Protein AF-A0AAW1ZIF0-F1 (afdb_monomer_lite)

InterPro domains:
  IPR008930 Terpenoid cyclases/protein prenyltransferase alpha-alpha toroid [SSF48239] (12-67)
  IPR011626 Alpha-macroglobulin-like, TED domain [PF07678] (13-68)
  IPR019742 Alpha-2-macroglobulin, conserved site [PS00477] (24-32)
  IPR047565 Alpha-macroglobulin-like, thiol-ester bond-forming region [SM01419] (16-45)

Radius of gyration: 14.51 Å; chains: 1; bounding box: 30×28×48 Å

Foldseek 3Di:
DPPPDDPDADPDDLVVLLVLLDAADDDPVSLCVSLVSLVVSLVVCVVNVCPVVDDPCSNVSSVVRNVD

pLDDT: mean 90.43, std 11.5, range [45.16, 97.75]

Sequence (68 aa):
EAFAHSTAVPLLSPSKVENLIRAPKSCGEQTMFLMSSTAFVVRYIDKTQCWLKLEAGSREKALDFIEQ

Organism: Culter alburnus (NCBI:txid194366)

Secondary structure (DSSP, 8-state):
-----------S-HHHHHTT-----SSHHHHHHHHHHHHHHHHHHHHHT-GGGS-TTHHHHHHHHHH-

Structure (mmCIF, N/CA/C/O backbone):
data_AF-A0AAW1ZIF0-F1
#
_entry.id   AF-A0AAW1ZIF0-F1
#
loop_
_atom_site.group_PDB
_atom_site.id
_atom_site.type_symbol
_atom_site.label_atom_id
_atom_site.label_alt_id
_atom_site.label_comp_id
_atom_site.label_asym_id
_atom_site.label_entity_id
_atom_site.label_seq_id
_atom_site.pdbx_PDB_ins_code
_atom_site.Cartn_x
_atom_site.Cartn_y
_atom_site.Cartn_z
_atom_site.occupancy
_atom_site.B_iso_or_equiv
_atom_site.auth_seq_id
_atom_site.auth_comp_id
_atom_site.auth_asym_id
_atom_site.auth_atom_id
_atom_site.pdbx_PDB_model_num
ATOM 1 N N . GLU A 1 1 ? 17.999 -4.692 -32.138 1.00 45.16 1 GLU A N 1
ATOM 2 C CA . GLU A 1 1 ? 17.249 -3.668 -31.380 1.00 45.16 1 GLU A CA 1
ATOM 3 C C . GLU A 1 1 ? 17.760 -3.668 -29.942 1.00 45.16 1 GLU A C 1
ATOM 5 O O . GLU A 1 1 ? 17.525 -4.632 -29.233 1.00 45.16 1 GLU A O 1
ATOM 10 N N . ALA A 1 2 ? 18.563 -2.680 -29.537 1.00 58.78 2 ALA A N 1
ATOM 11 C CA . ALA A 1 2 ? 19.264 -2.689 -28.238 1.00 58.78 2 ALA A CA 1
ATOM 12 C C . ALA A 1 2 ? 18.783 -1.594 -27.262 1.00 58.78 2 ALA A C 1
ATOM 14 O O . ALA A 1 2 ? 19.391 -1.387 -26.219 1.00 58.78 2 ALA A O 1
ATOM 15 N N . PHE A 1 3 ? 17.688 -0.897 -27.583 1.00 59.56 3 PHE A N 1
ATOM 16 C CA . PHE A 1 3 ? 17.211 0.274 -26.833 1.00 59.56 3 PHE A CA 1
ATOM 17 C C . PHE A 1 3 ? 15.908 0.041 -26.043 1.00 59.56 3 PHE A C 1
ATOM 19 O O . PHE A 1 3 ? 15.308 0.998 -25.567 1.00 59.56 3 PHE A O 1
ATOM 26 N N . ALA A 1 4 ? 15.449 -1.207 -25.887 1.00 64.69 4 ALA A N 1
ATOM 27 C CA . ALA A 1 4 ? 14.127 -1.493 -25.311 1.00 64.69 4 ALA A CA 1
ATOM 28 C C . ALA A 1 4 ? 14.108 -1.775 -23.794 1.00 64.69 4 ALA A C 1
ATOM 30 O O . ALA A 1 4 ? 13.033 -1.794 -23.197 1.00 64.69 4 ALA A O 1
ATOM 31 N N . HIS A 1 5 ? 15.257 -1.977 -23.142 1.00 61.62 5 HIS A N 1
ATOM 32 C CA . HIS A 1 5 ? 15.286 -2.219 -21.699 1.00 61.62 5 HIS A CA 1
ATOM 33 C C . HIS A 1 5 ? 15.549 -0.923 -20.937 1.00 61.62 5 HIS A C 1
ATOM 35 O O . HIS A 1 5 ? 16.670 -0.426 -20.884 1.00 61.62 5 HIS A O 1
ATOM 41 N N . SER A 1 6 ? 14.497 -0.388 -20.316 1.00 66.00 6 SER A N 1
ATOM 42 C CA . SER A 1 6 ? 14.652 0.607 -19.259 1.00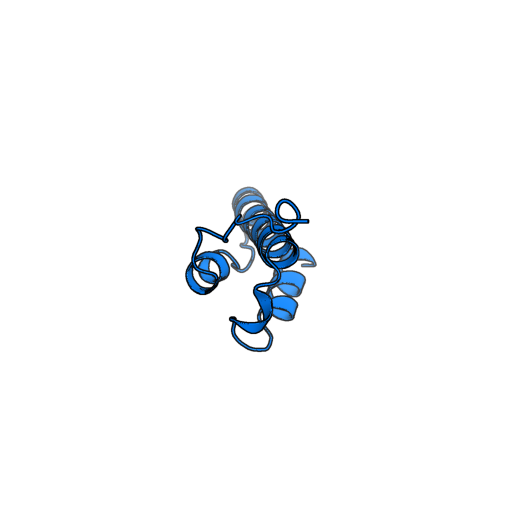 66.00 6 SER A CA 1
ATOM 43 C C . SER A 1 6 ? 15.409 -0.037 -18.094 1.00 66.00 6 SER A C 1
ATOM 45 O O . SER A 1 6 ? 14.876 -0.908 -17.411 1.00 66.00 6 SER A O 1
ATOM 47 N N . THR A 1 7 ? 16.653 0.386 -17.860 1.00 70.44 7 THR A N 1
ATOM 48 C CA . THR A 1 7 ? 17.499 -0.056 -16.731 1.00 70.44 7 THR A CA 1
ATOM 49 C C . THR A 1 7 ? 17.053 0.553 -15.393 1.00 70.44 7 THR A C 1
ATOM 51 O O . THR A 1 7 ? 17.775 0.488 -14.400 1.00 70.44 7 THR A O 1
ATOM 54 N N . ALA A 1 8 ? 15.885 1.199 -15.340 1.00 73.31 8 ALA A N 1
ATOM 55 C CA . ALA A 1 8 ? 15.382 1.811 -14.121 1.00 73.31 8 ALA A CA 1
ATOM 56 C C . ALA A 1 8 ? 15.076 0.726 -13.080 1.00 73.31 8 ALA A C 1
ATOM 58 O O . ALA A 1 8 ? 14.106 -0.024 -13.195 1.00 73.31 8 ALA A O 1
ATOM 59 N N . VAL A 1 9 ? 15.916 0.658 -12.050 1.00 78.19 9 VAL A N 1
ATOM 60 C CA . VAL A 1 9 ? 15.734 -0.234 -10.905 1.00 78.19 9 VAL A CA 1
ATOM 61 C C . VAL A 1 9 ? 15.138 0.541 -9.724 1.00 78.19 9 VAL A C 1
ATOM 63 O O . VAL A 1 9 ? 15.514 1.695 -9.497 1.00 78.19 9 VAL A O 1
ATOM 66 N N . PRO A 1 10 ? 14.220 -0.055 -8.943 1.00 82.00 10 PRO A N 1
ATOM 67 C CA . PRO A 1 10 ? 13.742 0.555 -7.708 1.00 82.00 10 PRO A CA 1
ATOM 68 C C . PRO A 1 10 ? 14.908 0.767 -6.733 1.00 82.00 10 PRO A C 1
ATOM 70 O O . PRO A 1 10 ? 15.566 -0.191 -6.334 1.00 82.00 10 PRO A O 1
ATOM 73 N N . LEU A 1 11 ? 15.163 2.020 -6.344 1.00 88.62 11 LEU A N 1
ATOM 74 C CA . LEU A 1 11 ? 16.232 2.362 -5.393 1.00 88.62 11 LEU A CA 1
ATOM 75 C C . LEU A 1 11 ? 15.829 2.124 -3.931 1.00 88.62 11 LEU A C 1
ATOM 77 O O . LEU A 1 11 ? 16.690 1.985 -3.063 1.00 88.62 11 LEU A O 1
ATOM 81 N N . LEU A 1 12 ? 14.525 2.103 -3.640 1.00 91.81 12 LEU A N 1
ATOM 82 C CA . LEU A 1 12 ? 14.023 1.888 -2.288 1.00 91.81 12 LEU A CA 1
ATOM 83 C C . LEU A 1 12 ? 13.858 0.393 -2.022 1.00 91.81 12 LEU A C 1
ATOM 85 O O . LEU A 1 12 ? 13.345 -0.357 -2.850 1.00 91.81 12 LEU A O 1
ATOM 89 N N . SER A 1 13 ? 14.270 -0.030 -0.830 1.00 92.69 13 SER A N 1
ATOM 90 C CA . SER A 1 13 ? 14.052 -1.395 -0.356 1.00 92.69 13 SER A CA 1
ATOM 91 C C . SER A 1 13 ? 12.553 -1.626 -0.105 1.00 92.69 13 SER A C 1
ATOM 93 O O . SER A 1 13 ? 11.973 -0.879 0.687 1.00 92.69 13 SER A O 1
ATOM 95 N N . PRO A 1 14 ? 11.933 -2.659 -0.710 1.00 92.44 14 PRO A N 1
ATOM 96 C CA . PRO A 1 14 ? 10.513 -2.950 -0.518 1.00 92.44 14 PRO A CA 1
ATOM 97 C C . PRO A 1 14 ? 10.123 -3.112 0.956 1.00 92.44 14 PRO A C 1
ATOM 99 O O . PRO A 1 14 ? 9.167 -2.486 1.396 1.00 92.44 14 PRO A O 1
ATOM 102 N N . SER A 1 15 ? 10.912 -3.846 1.746 1.00 93.69 15 SER A N 1
ATOM 103 C CA . SER A 1 15 ? 10.644 -4.053 3.177 1.00 93.69 15 SER A CA 1
ATOM 104 C C . SER A 1 15 ? 10.774 -2.773 4.008 1.00 93.69 15 SER A C 1
ATOM 106 O O . SER A 1 15 ? 10.058 -2.573 4.984 1.00 93.69 15 SER A O 1
ATOM 108 N N . LYS A 1 16 ? 11.657 -1.841 3.619 1.00 95.00 16 LYS A N 1
ATOM 109 C CA . LYS A 1 16 ? 11.722 -0.522 4.276 1.00 95.00 16 LYS A CA 1
ATOM 110 C C . LYS A 1 16 ? 10.516 0.347 3.935 1.00 95.00 16 LYS A C 1
ATOM 112 O O . LYS A 1 16 ? 10.066 1.103 4.790 1.00 95.00 16 LYS A O 1
ATOM 117 N N . VAL A 1 17 ? 10.023 0.250 2.703 1.00 95.44 17 VAL A N 1
ATOM 118 C CA . VAL A 1 17 ? 8.821 0.958 2.247 1.00 95.44 17 VAL A CA 1
ATOM 119 C C . VAL A 1 17 ? 7.572 0.398 2.936 1.00 95.44 17 VAL A C 1
ATOM 121 O O . VAL A 1 17 ? 6.717 1.169 3.353 1.00 95.44 17 VAL A O 1
ATOM 124 N N . GLU A 1 18 ? 7.501 -0.914 3.150 1.00 95.62 18 GLU A N 1
ATOM 125 C CA . GLU A 1 18 ? 6.417 -1.576 3.885 1.00 95.62 18 GLU A CA 1
ATOM 126 C C . GLU A 1 18 ? 6.252 -1.049 5.322 1.00 95.62 18 GLU A C 1
ATOM 128 O O . GLU A 1 18 ? 5.129 -0.864 5.778 1.00 95.62 18 GLU A O 1
ATOM 133 N N . ASN A 1 19 ? 7.338 -0.667 6.007 1.00 95.94 19 ASN A N 1
ATOM 134 C CA . ASN A 1 19 ? 7.283 -0.063 7.354 1.00 95.94 19 ASN A CA 1
ATOM 135 C C . ASN A 1 19 ? 6.543 1.293 7.424 1.00 95.94 19 ASN A C 1
ATOM 137 O O . ASN A 1 19 ? 6.339 1.857 8.512 1.00 95.94 19 ASN A O 1
ATOM 141 N N . LEU A 1 20 ? 6.204 1.872 6.271 1.00 96.69 20 LEU A N 1
ATOM 142 C CA . LEU A 1 20 ? 5.404 3.089 6.160 1.00 96.69 20 LEU A CA 1
ATOM 143 C C . LEU A 1 20 ? 3.897 2.796 6.063 1.00 96.69 20 LEU A C 1
ATOM 145 O O . LEU A 1 20 ? 3.113 3.732 6.207 1.00 96.69 20 LEU A O 1
ATOM 149 N N . ILE A 1 21 ? 3.496 1.531 5.886 1.00 96.81 21 ILE A N 1
ATOM 150 C CA . ILE A 1 21 ? 2.109 1.067 6.020 1.00 96.81 21 ILE A CA 1
ATOM 151 C C . ILE A 1 21 ? 1.785 1.021 7.513 1.00 96.81 21 ILE A C 1
ATOM 153 O O . ILE A 1 21 ? 2.245 0.143 8.249 1.00 96.81 21 ILE A O 1
ATOM 157 N N . ARG A 1 22 ? 1.026 2.009 7.987 1.00 96.75 22 ARG A N 1
ATOM 158 C CA . ARG A 1 22 ? 0.747 2.200 9.415 1.00 96.75 22 ARG A CA 1
ATOM 159 C C . ARG A 1 22 ? -0.729 2.465 9.634 1.00 96.75 22 ARG A C 1
ATOM 161 O O . ARG A 1 22 ? -1.349 3.175 8.851 1.00 96.75 22 ARG A O 1
ATOM 16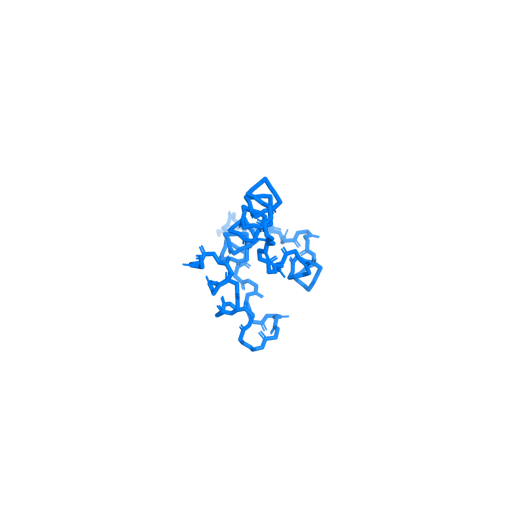8 N N . ALA A 1 23 ? -1.248 1.929 10.734 1.00 96.75 23 ALA A N 1
ATOM 169 C CA . ALA A 1 23 ? -2.640 2.113 11.105 1.00 96.75 23 ALA A CA 1
ATOM 170 C C . ALA A 1 23 ? -2.958 3.605 11.327 1.00 96.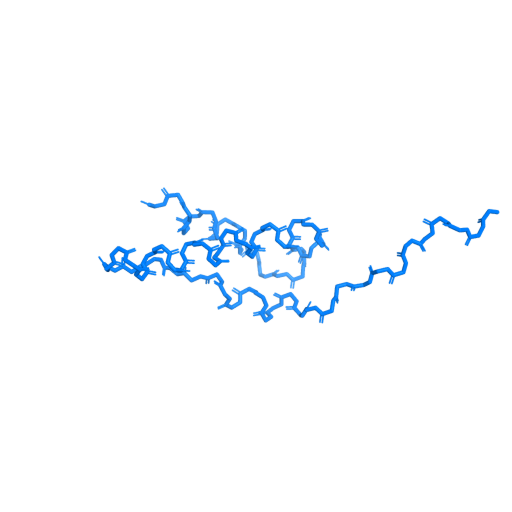75 23 ALA A C 1
ATOM 172 O O . ALA A 1 23 ? -2.106 4.328 11.866 1.00 96.75 23 ALA A O 1
ATOM 173 N N . PRO A 1 24 ? -4.166 4.063 10.956 1.00 95.06 24 PRO A N 1
ATOM 174 C CA . PRO A 1 24 ? -4.645 5.392 11.311 1.00 95.06 24 PRO A CA 1
ATOM 175 C C . PRO A 1 24 ? -4.713 5.579 12.836 1.00 95.06 24 PRO A C 1
ATOM 177 O O . PRO A 1 24 ? -4.649 4.628 13.619 1.00 95.06 24 PRO A O 1
ATOM 180 N N . LYS A 1 25 ? -4.798 6.838 13.275 1.00 94.38 25 LYS A N 1
ATOM 181 C CA . LYS A 1 25 ? -4.828 7.216 14.697 1.00 94.38 25 LYS A CA 1
ATOM 182 C C . LYS A 1 25 ? -6.157 7.885 15.060 1.00 94.38 25 LYS A C 1
ATOM 184 O O . LYS A 1 25 ? -7.085 7.929 14.266 1.00 94.38 25 LYS A O 1
ATOM 189 N N . SER A 1 26 ? -6.272 8.375 16.293 1.00 89.44 26 SER A N 1
ATOM 190 C CA . SER A 1 26 ? -7.493 9.020 16.791 1.00 89.44 26 SER A CA 1
ATOM 191 C C . SER A 1 26 ? -7.643 10.486 16.367 1.00 89.44 26 SER A C 1
ATOM 193 O O . SER A 1 26 ? -8.760 10.977 16.247 1.00 89.44 26 SER A O 1
ATOM 195 N N . CYS A 1 27 ? -6.538 11.210 16.158 1.00 95.94 27 CYS A N 1
ATOM 196 C CA . CYS A 1 27 ? -6.569 12.614 15.745 1.00 95.94 27 CYS A CA 1
ATOM 197 C C . CYS A 1 27 ? -6.599 12.725 14.217 1.00 95.94 27 CYS A C 1
ATOM 199 O O . CYS A 1 27 ? -5.719 12.176 13.559 1.00 95.94 27 CYS A O 1
ATOM 201 N N . GLY A 1 28 ? -7.543 13.497 13.666 1.00 95.00 28 GLY A N 1
ATOM 202 C CA . GLY A 1 28 ? -7.741 13.628 12.216 1.00 95.00 28 GLY A CA 1
ATOM 203 C C . GLY A 1 28 ? -6.487 14.029 11.431 1.00 95.00 28 GLY A C 1
ATOM 204 O O . GLY A 1 28 ? -6.223 13.455 10.379 1.00 95.00 28 GLY A O 1
ATOM 205 N N . GLU A 1 29 ? -5.663 14.941 11.957 1.00 96.88 29 GLU A N 1
ATOM 206 C CA . GLU A 1 29 ? -4.394 15.324 11.315 1.00 96.88 29 GLU A CA 1
ATOM 207 C C . GLU A 1 29 ? -3.423 14.137 11.227 1.00 96.88 29 GLU A C 1
ATOM 209 O O . GLU A 1 29 ? -2.837 13.865 10.179 1.00 96.88 29 GLU A O 1
ATOM 214 N N . GLN A 1 30 ? -3.300 13.376 12.316 1.00 95.81 30 GLN A N 1
ATOM 215 C CA . GLN A 1 30 ? -2.432 12.200 12.365 1.00 95.81 30 GLN A CA 1
ATOM 216 C C . GLN A 1 30 ? -2.965 11.076 11.476 1.00 95.81 30 GLN A C 1
ATOM 218 O O . GLN A 1 30 ? -2.184 10.382 10.828 1.00 95.81 30 GLN A O 1
ATOM 223 N N . THR A 1 31 ? -4.284 10.911 11.426 1.00 96.31 31 THR A N 1
ATOM 224 C CA . THR A 1 31 ? -4.963 9.965 10.539 1.00 96.31 31 THR A CA 1
ATOM 225 C C . THR A 1 31 ? -4.666 10.286 9.087 1.00 96.31 31 THR A C 1
ATOM 227 O O . THR A 1 31 ? -4.131 9.433 8.383 1.00 96.31 31 THR A O 1
ATOM 230 N N . MET A 1 32 ? -4.876 11.535 8.664 1.00 96.56 32 MET A N 1
ATOM 231 C CA . MET A 1 32 ? -4.558 11.963 7.303 1.00 96.56 32 MET A CA 1
ATOM 232 C C . MET A 1 32 ? -3.078 11.776 6.969 1.00 96.56 32 MET A C 1
ATOM 234 O O . MET A 1 32 ? -2.754 11.294 5.882 1.00 96.56 32 MET A O 1
ATOM 238 N N . PHE A 1 33 ? -2.171 12.091 7.897 1.00 96.62 33 PHE A N 1
ATOM 239 C CA . PHE A 1 33 ? -0.736 11.878 7.707 1.00 96.62 33 PHE A CA 1
ATOM 240 C C . PHE A 1 33 ? -0.388 10.397 7.463 1.00 96.62 33 PHE A C 1
ATOM 242 O O . PHE A 1 33 ? 0.372 10.075 6.550 1.00 96.62 33 PHE A O 1
ATOM 249 N N . LEU A 1 34 ? -0.963 9.476 8.241 1.00 97.38 34 LEU A N 1
ATOM 250 C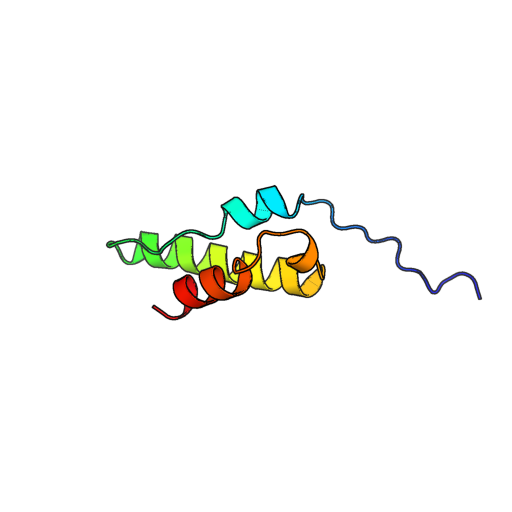 CA . LEU A 1 34 ? -0.651 8.044 8.149 1.00 97.38 34 LEU A CA 1
ATOM 251 C C . LEU A 1 34 ? -1.351 7.361 6.966 1.00 97.38 34 LEU A C 1
ATOM 253 O O . LEU A 1 34 ? -0.720 6.568 6.261 1.00 97.38 34 LEU A O 1
ATOM 257 N N . MET A 1 35 ? -2.611 7.707 6.697 1.00 96.94 35 MET A N 1
ATOM 258 C CA . MET A 1 35 ? -3.363 7.172 5.558 1.00 96.94 35 MET A CA 1
ATOM 259 C C . MET A 1 35 ? -2.770 7.643 4.230 1.00 96.94 35 MET A C 1
ATOM 261 O O . MET A 1 35 ? -2.573 6.832 3.328 1.00 96.94 35 MET A O 1
ATOM 265 N N . SER A 1 36 ? -2.408 8.927 4.111 1.00 96.75 36 SER A N 1
ATOM 266 C CA . SER A 1 36 ? -1.788 9.452 2.884 1.00 96.75 36 SER A CA 1
ATOM 267 C C . SER A 1 36 ? -0.430 8.805 2.598 1.00 96.75 36 SER A C 1
ATOM 269 O O . SER A 1 36 ? -0.165 8.415 1.459 1.00 96.75 36 SER A O 1
ATOM 271 N N . SER A 1 37 ? 0.399 8.610 3.629 1.00 97.19 37 SER A N 1
ATOM 272 C CA . SER A 1 37 ? 1.649 7.850 3.523 1.00 97.19 37 SER A CA 1
ATOM 273 C C . SER A 1 37 ? 1.393 6.416 3.045 1.00 97.19 37 SER A C 1
ATOM 275 O O . SER A 1 37 ? 2.046 5.950 2.110 1.00 97.19 37 SER A O 1
ATOM 277 N N . THR A 1 38 ? 0.412 5.728 3.633 1.00 97.75 38 THR A N 1
ATOM 278 C CA . THR A 1 38 ? 0.059 4.348 3.264 1.00 97.75 38 THR A CA 1
ATOM 279 C C . THR A 1 38 ? -0.448 4.257 1.819 1.00 97.75 38 THR A C 1
ATOM 281 O O . THR A 1 38 ? 0.021 3.414 1.054 1.00 97.75 38 THR A O 1
ATOM 284 N N . ALA A 1 39 ? -1.309 5.181 1.384 1.00 97.62 39 ALA A N 1
ATOM 285 C CA . ALA A 1 39 ? -1.786 5.252 0.001 1.00 97.62 39 ALA A CA 1
ATOM 286 C C . ALA A 1 39 ? -0.647 5.498 -1.005 1.00 97.62 39 ALA A C 1
ATOM 288 O O . ALA A 1 39 ? -0.614 4.902 -2.087 1.00 97.62 39 ALA A O 1
ATOM 289 N N . PHE A 1 40 ? 0.327 6.339 -0.646 1.00 97.00 40 PHE A N 1
ATOM 290 C CA . PHE A 1 40 ? 1.508 6.564 -1.477 1.00 97.00 40 PHE A CA 1
ATOM 291 C C . PHE A 1 40 ? 2.379 5.306 -1.596 1.00 97.00 40 PHE A C 1
ATOM 293 O O . PHE A 1 40 ? 2.856 4.988 -2.687 1.00 97.00 40 PHE A O 1
ATOM 300 N N . VAL A 1 41 ? 2.548 4.565 -0.499 1.00 96.69 41 VAL A N 1
ATOM 301 C CA . VAL A 1 41 ? 3.289 3.298 -0.471 1.00 96.69 41 VAL A CA 1
ATOM 302 C C . VAL A 1 41 ? 2.647 2.257 -1.384 1.00 96.69 41 VAL A C 1
ATOM 304 O O . VAL A 1 41 ? 3.350 1.679 -2.213 1.00 96.69 41 VAL A O 1
ATOM 307 N N . VAL A 1 42 ? 1.326 2.067 -1.300 1.00 96.88 42 VAL A N 1
ATOM 308 C CA . VAL A 1 42 ? 0.582 1.153 -2.186 1.00 96.88 42 VAL A CA 1
ATOM 309 C C . VAL A 1 42 ? 0.844 1.510 -3.648 1.00 96.88 42 VAL A C 1
ATOM 311 O O . VAL A 1 42 ? 1.287 0.665 -4.426 1.00 96.88 42 VAL A O 1
ATOM 314 N N . ARG A 1 43 ? 0.699 2.793 -4.005 1.00 96.19 43 ARG A N 1
ATOM 315 C CA . ARG A 1 43 ? 0.967 3.279 -5.365 1.00 96.19 43 ARG A CA 1
ATOM 316 C C . ARG A 1 43 ? 2.414 3.030 -5.8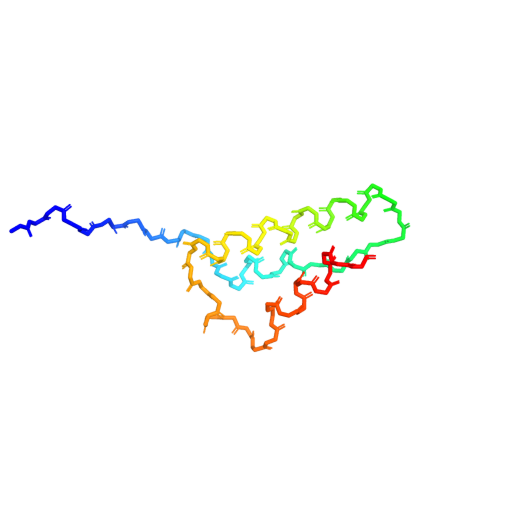03 1.00 96.19 43 ARG A C 1
ATOM 318 O O . ARG A 1 43 ? 2.649 2.683 -6.961 1.00 96.19 43 ARG A O 1
ATOM 325 N N . TYR A 1 44 ? 3.387 3.232 -4.916 1.00 95.56 44 TYR A N 1
ATOM 326 C CA . TYR A 1 44 ? 4.798 2.988 -5.212 1.00 95.56 44 TYR A CA 1
ATOM 327 C C . TYR A 1 44 ? 5.076 1.503 -5.475 1.00 95.56 44 TYR A C 1
ATOM 329 O O . TYR A 1 44 ? 5.726 1.159 -6.468 1.00 95.56 44 TYR A O 1
ATOM 337 N N . ILE A 1 45 ? 4.572 0.616 -4.614 1.00 95.06 45 ILE A N 1
ATOM 338 C CA . ILE A 1 45 ? 4.780 -0.830 -4.740 1.00 95.06 45 ILE A CA 1
ATOM 339 C C . ILE A 1 45 ? 4.059 -1.364 -5.984 1.00 95.06 45 ILE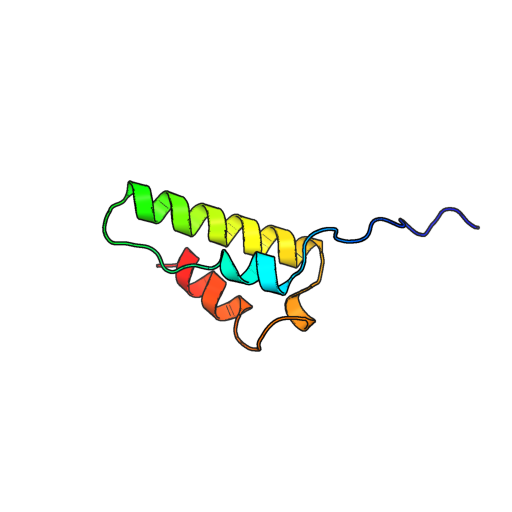 A C 1
ATOM 341 O O . ILE A 1 45 ? 4.652 -2.151 -6.723 1.00 95.06 45 ILE A O 1
ATOM 345 N N . ASP A 1 46 ? 2.854 -0.869 -6.287 1.00 94.81 46 ASP A N 1
ATOM 346 C CA . ASP A 1 46 ? 2.134 -1.180 -7.528 1.00 94.81 46 ASP A CA 1
ATOM 347 C C . ASP A 1 46 ? 2.962 -0.803 -8.762 1.00 94.81 46 ASP A C 1
ATOM 349 O O . ASP A 1 46 ? 3.122 -1.600 -9.685 1.00 94.81 46 ASP A O 1
ATOM 353 N N . LYS A 1 47 ? 3.549 0.398 -8.790 1.00 93.62 47 LYS A N 1
ATOM 354 C CA . LYS A 1 47 ? 4.365 0.848 -9.931 1.00 93.62 47 LYS A CA 1
ATOM 355 C C . LYS A 1 47 ? 5.681 0.087 -10.072 1.00 93.62 47 LYS A C 1
ATOM 357 O O . LYS A 1 47 ? 6.170 -0.058 -11.187 1.00 93.62 47 LYS A O 1
ATOM 362 N N . THR A 1 48 ? 6.244 -0.391 -8.967 1.00 92.12 48 THR A N 1
ATOM 363 C CA . THR A 1 48 ? 7.511 -1.139 -8.949 1.00 92.12 48 THR A CA 1
ATOM 364 C C . THR A 1 48 ? 7.326 -2.657 -8.956 1.00 92.12 48 THR A C 1
ATOM 366 O O . THR A 1 48 ? 8.321 -3.380 -8.977 1.00 92.12 48 THR A O 1
ATOM 369 N N . GLN A 1 49 ? 6.079 -3.147 -8.951 1.00 90.69 49 GLN A N 1
ATOM 370 C CA . GLN A 1 49 ? 5.711 -4.569 -8.976 1.00 90.69 49 GLN A CA 1
ATOM 371 C C . GLN A 1 49 ? 6.405 -5.394 -7.871 1.00 90.69 49 GLN A C 1
ATOM 373 O O . GLN A 1 49 ? 6.795 -6.542 -8.074 1.00 90.69 49 GLN A O 1
ATOM 378 N N . CYS A 1 50 ? 6.600 -4.802 -6.686 1.00 89.94 50 CYS A N 1
ATOM 379 C CA . CYS A 1 50 ? 7.401 -5.404 -5.610 1.00 89.94 50 CYS A CA 1
ATOM 380 C C . CYS A 1 50 ? 6.592 -6.150 -4.536 1.00 89.94 50 CYS A C 1
ATOM 382 O O . CYS A 1 50 ? 7.187 -6.591 -3.558 1.00 89.94 50 CYS A O 1
ATOM 384 N N . TRP A 1 51 ? 5.281 -6.346 -4.718 1.00 94.06 51 TRP A N 1
ATOM 385 C CA . TRP A 1 51 ? 4.427 -7.054 -3.751 1.00 94.06 51 TRP A CA 1
ATOM 386 C C . TRP A 1 51 ? 4.925 -8.461 -3.408 1.00 94.06 51 TRP A C 1
ATOM 388 O O . TRP A 1 51 ? 4.912 -8.847 -2.249 1.00 94.06 51 TRP A O 1
ATOM 398 N N . LEU A 1 52 ? 5.454 -9.197 -4.391 1.00 92.06 52 LEU A N 1
ATOM 399 C CA . LEU A 1 52 ? 5.977 -10.558 -4.195 1.00 92.06 52 LEU A CA 1
ATOM 400 C C . LEU A 1 52 ? 7.226 -10.629 -3.297 1.00 92.06 52 LEU A C 1
ATOM 402 O O . LEU A 1 52 ? 7.666 -11.717 -2.944 1.00 92.06 52 LEU A O 1
ATOM 406 N N . LYS A 1 53 ? 7.832 -9.482 -2.971 1.00 92.50 53 LYS A N 1
ATOM 407 C CA . LYS A 1 53 ? 8.997 -9.379 -2.081 1.00 92.50 53 LYS A CA 1
ATOM 408 C C . LYS A 1 53 ? 8.605 -9.056 -0.634 1.00 92.50 53 LYS A C 1
ATOM 410 O O . LYS A 1 53 ? 9.501 -8.892 0.190 1.00 92.50 53 LYS A O 1
ATOM 415 N N . LEU A 1 54 ? 7.311 -8.887 -0.361 1.00 94.38 54 LEU A N 1
ATOM 416 C CA . LEU A 1 54 ? 6.756 -8.530 0.943 1.00 94.38 54 LEU A CA 1
ATOM 417 C C . LEU A 1 54 ? 6.066 -9.732 1.590 1.00 94.38 54 LEU A C 1
ATOM 419 O O . LEU A 1 54 ? 5.912 -10.783 0.964 1.00 94.38 54 LEU A O 1
ATOM 423 N N . GLU A 1 55 ? 5.669 -9.574 2.851 1.00 93.56 55 GLU A N 1
ATOM 424 C CA . GLU A 1 55 ? 4.898 -10.594 3.556 1.00 93.56 55 GLU A CA 1
ATOM 425 C C . GLU A 1 55 ? 3.532 -10.819 2.879 1.00 93.56 55 GLU A C 1
ATOM 427 O O . GLU A 1 55 ? 2.924 -9.914 2.296 1.00 93.56 55 GLU A O 1
ATOM 432 N N . ALA A 1 56 ? 3.041 -12.058 2.926 1.00 94.19 56 ALA A N 1
ATOM 433 C CA . ALA A 1 56 ? 1.695 -12.360 2.460 1.00 94.19 56 ALA A CA 1
ATOM 434 C C . ALA A 1 56 ? 0.670 -11.596 3.315 1.00 94.19 56 ALA A C 1
ATOM 436 O O . ALA A 1 56 ? 0.767 -11.583 4.539 1.00 94.19 56 ALA A O 1
ATOM 437 N N . GLY A 1 57 ? -0.320 -10.967 2.680 1.00 95.25 57 GLY A N 1
ATOM 438 C CA . GLY A 1 57 ? -1.316 -10.150 3.383 1.00 95.25 57 GLY A CA 1
ATOM 439 C C . GLY A 1 57 ? -0.946 -8.669 3.528 1.00 95.25 57 GLY A C 1
ATOM 440 O O . GLY A 1 57 ? -1.782 -7.873 3.957 1.00 95.25 57 GLY A O 1
ATOM 441 N N . SER A 1 58 ? 0.273 -8.251 3.166 1.00 95.81 58 SER A N 1
ATOM 442 C CA . SER A 1 58 ? 0.691 -6.846 3.306 1.00 95.81 58 SER A CA 1
ATOM 443 C C . SER A 1 58 ? -0.104 -5.884 2.430 1.00 95.81 58 SER A C 1
ATOM 445 O O . SER A 1 58 ? -0.300 -4.726 2.805 1.00 95.81 58 SER A O 1
ATOM 447 N N . ARG A 1 59 ? -0.585 -6.350 1.272 1.00 96.06 59 ARG A N 1
ATOM 448 C CA . ARG A 1 59 ? -1.424 -5.548 0.377 1.00 96.06 59 ARG A CA 1
ATOM 449 C C . ARG A 1 59 ? -2.808 -5.336 0.976 1.00 96.06 59 ARG A C 1
ATOM 451 O O . ARG A 1 59 ? -3.284 -4.208 1.012 1.00 96.06 59 ARG A O 1
ATOM 458 N N . GLU A 1 60 ? -3.415 -6.406 1.467 1.00 96.81 60 GLU A N 1
ATOM 459 C CA . GLU A 1 60 ? -4.719 -6.415 2.127 1.00 96.81 60 GLU A CA 1
ATOM 460 C C . GLU A 1 60 ? -4.693 -5.501 3.356 1.00 96.81 60 GLU A C 1
ATOM 462 O O . GLU A 1 60 ? -5.480 -4.565 3.441 1.00 96.81 60 GLU A O 1
ATOM 467 N N . LYS A 1 61 ? -3.684 -5.653 4.222 1.00 96.88 61 LYS A N 1
ATOM 468 C CA . LYS A 1 61 ? -3.476 -4.784 5.390 1.00 96.88 61 LYS A CA 1
ATOM 469 C C . LYS A 1 61 ? -3.361 -3.300 5.025 1.00 96.88 61 LYS A C 1
ATOM 471 O O . LYS A 1 61 ? -3.841 -2.441 5.761 1.00 96.88 61 LYS A O 1
ATOM 476 N N . ALA A 1 62 ? -2.681 -2.978 3.924 1.00 97.19 62 ALA A N 1
ATOM 477 C CA . ALA A 1 62 ? -2.543 -1.594 3.482 1.00 97.19 62 ALA A CA 1
ATOM 478 C C . ALA A 1 62 ? -3.874 -1.007 2.997 1.00 97.19 62 ALA A C 1
ATOM 480 O O . ALA A 1 62 ? -4.138 0.164 3.259 1.00 97.19 62 ALA A O 1
ATOM 481 N N . LEU A 1 63 ? -4.695 -1.810 2.313 1.00 97.12 63 LEU A N 1
ATOM 482 C CA . LEU A 1 63 ? -6.036 -1.411 1.885 1.00 97.12 63 LEU A CA 1
ATOM 483 C C . LEU A 1 63 ? -6.956 -1.207 3.092 1.00 97.12 63 LEU A C 1
ATOM 485 O O . LEU A 1 63 ? -7.584 -0.155 3.183 1.00 97.12 63 LEU A O 1
ATOM 489 N N . ASP A 1 64 ? -6.916 -2.112 4.074 1.00 97.38 64 ASP A N 1
ATOM 490 C CA . ASP A 1 64 ? -7.680 -1.977 5.320 1.00 97.38 64 ASP A CA 1
ATOM 491 C C . ASP A 1 64 ? -7.378 -0.652 6.041 1.00 97.38 64 ASP A C 1
ATOM 493 O O . ASP A 1 64 ? -8.274 -0.011 6.579 1.00 97.38 64 ASP A O 1
ATOM 497 N N . PHE A 1 65 ? -6.120 -0.195 6.045 1.00 97.25 65 PHE A N 1
ATOM 498 C CA . PHE A 1 65 ? -5.746 1.085 6.663 1.00 97.25 65 PHE A CA 1
ATOM 499 C C . PHE A 1 65 ? -6.185 2.325 5.873 1.00 97.25 65 PHE A C 1
ATOM 501 O O . PHE A 1 65 ? -6.184 3.417 6.441 1.00 97.25 65 PHE A O 1
ATOM 508 N N . ILE A 1 66 ? -6.510 2.191 4.586 1.00 95.56 66 ILE A N 1
ATOM 509 C CA . ILE A 1 66 ? -6.969 3.298 3.731 1.00 95.56 66 ILE A CA 1
ATOM 510 C C . ILE A 1 66 ? -8.503 3.380 3.704 1.00 95.56 66 ILE A C 1
ATOM 512 O O . ILE A 1 66 ? -9.037 4.471 3.525 1.00 95.56 66 ILE A O 1
ATOM 516 N N . GLU A 1 67 ? -9.200 2.252 3.857 1.00 92.00 67 GLU A N 1
ATOM 517 C CA . GLU A 1 67 ? -10.665 2.162 3.753 1.00 92.00 67 GLU A CA 1
ATOM 518 C C . GLU A 1 67 ? -11.418 2.430 5.071 1.00 92.00 67 GLU A C 1
ATOM 520 O O . GLU A 1 67 ? -12.631 2.642 5.030 1.00 92.00 67 GLU A O 1
ATOM 525 N N . GLN A 1 68 ? -10.724 2.428 6.217 1.00 68.88 68 GLN A N 1
ATOM 526 C CA . GLN A 1 68 ? -11.270 2.796 7.539 1.00 68.88 68 GLN A CA 1
ATOM 527 C C . GLN A 1 68 ? -11.694 4.266 7.633 1.00 68.88 68 GLN A C 1
ATOM 529 O O . GLN A 1 68 ? -12.743 4.512 8.273 1.00 68.88 68 GLN A O 1
#